Protein AF-A0AAD6Q2B2-F1 (afdb_monomer)

Foldseek 3Di:
DDDDPPPPPFPKDKDKDWDWDWAFDPDPLRFTQTWTWIWIFIATPVRDGPDIDIDIPDDPVVRVVSVVDGPDDPPDD

Nearest PDB structures (foldseek):
  2n8x-assembly1_A  TM=4.067E-01  e=6.823E-01  Pseudomo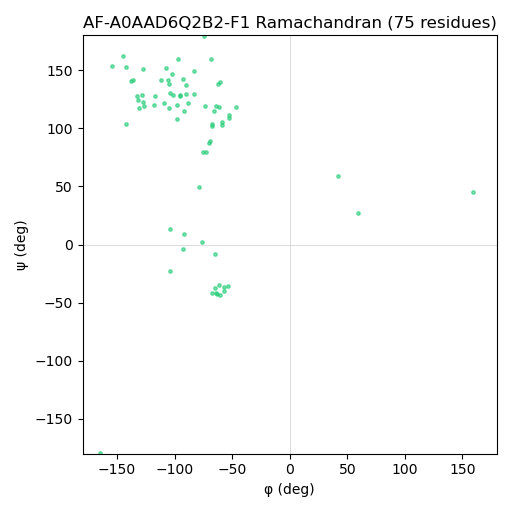nas aeruginosa PAO1
  6rw9-assembly1_A  TM=5.942E-01  e=5.826E+00  Morganella morganii subsp. morganii
  8et2-assembly1_A  TM=5.027E-01  e=3.313E+00  Homo sapiens
  3nja-assembly1_B  TM=5.762E-01  e=5.826E+00  Chromobacterium violaceum ATCC 12472
  3icy-assembly2_B-3  TM=5.044E-01  e=5.507E+00  Chlorobaculum tepidum

Secondary structure (DSSP, 8-state):
------------EEEEEEEEEEEE-SSTT--EEEEEEEEEEEE-TTS-EEEEEEEESS-HHHHHHHHHS--PPPS--

Solvent-accessible surface area (backbone atoms only — not comparable to full-atom values): 4844 Å² total; per-residue (Å²): 135,86,82,80,78,74,75,79,79,71,59,68,45,78,47,80,47,74,52,73,49,74,49,71,46,98,50,99,57,40,13,53,43,76,49,45,35,36,37,43,34,34,21,43,84,83,72,43,79,77,43,82,46,80,47,61,79,59,55,72,66,56,56,53,48,32,66,76,36,62,54,68,79,73,92,81,127

Radius of gyration: 21.27 Å; Cα contacts (8 Å, |Δi|>4): 118; chains: 1; bounding box: 30×26×76 Å

Mean predicted aligned error: 10.26 Å

Sequence (77 aa):
MPNNLQGVNSETYFVLARWKLRTYLKFPWRPLISIDGSTVYELDNKLKIVRHAESWNVSALEAIGQIFTPSFDRPGE

Structure (mmCIF, N/CA/C/O backbone):
data_AF-A0AAD6Q2B2-F1
#
_entry.id   AF-A0AAD6Q2B2-F1
#
loop_
_atom_site.group_PDB
_atom_site.id
_atom_site.type_symbol
_atom_site.label_atom_id
_atom_site.label_alt_id
_atom_site.label_comp_id
_atom_site.label_asym_id
_atom_site.label_entity_id
_atom_site.label_seq_id
_atom_site.pdbx_PDB_ins_code
_atom_site.Cartn_x
_atom_site.Cartn_y
_atom_site.Cartn_z
_atom_site.occupancy
_atom_site.B_iso_or_equiv
_atom_site.auth_seq_id
_atom_site.auth_comp_id
_atom_site.auth_asym_id
_atom_site.auth_atom_id
_atom_site.pdbx_PDB_model_num
ATOM 1 N N . MET A 1 1 ? -12.985 9.812 50.945 1.00 41.31 1 MET A N 1
ATOM 2 C CA . MET A 1 1 ? -13.728 9.569 49.692 1.00 41.31 1 MET A CA 1
ATOM 3 C C . MET A 1 1 ? -12.710 9.256 48.605 1.00 41.31 1 MET A C 1
ATOM 5 O O . MET A 1 1 ? -11.965 10.167 48.265 1.00 41.31 1 MET A O 1
ATOM 9 N N . PRO A 1 2 ? -12.556 8.010 48.128 1.00 40.91 2 PRO A N 1
ATOM 10 C CA . PRO A 1 2 ? -11.667 7.749 47.004 1.00 40.91 2 PRO A CA 1
ATOM 11 C C . PRO A 1 2 ? -12.398 8.047 45.686 1.00 40.91 2 PRO A C 1
ATOM 13 O O . PRO A 1 2 ? -13.529 7.611 45.475 1.00 40.91 2 PRO A O 1
ATOM 16 N N . ASN A 1 3 ? -11.754 8.830 44.822 1.00 44.41 3 ASN A N 1
ATOM 17 C CA . ASN A 1 3 ? -12.250 9.188 43.497 1.00 44.41 3 ASN A CA 1
ATOM 18 C C . ASN A 1 3 ? -12.130 7.980 42.558 1.00 44.41 3 ASN A C 1
ATOM 20 O O . ASN A 1 3 ? -11.029 7.494 42.306 1.00 44.41 3 ASN A O 1
ATOM 24 N N . ASN A 1 4 ? -13.263 7.516 42.030 1.00 43.91 4 ASN A N 1
ATOM 25 C CA . ASN A 1 4 ? -13.311 6.529 40.956 1.00 43.91 4 ASN A CA 1
ATOM 26 C C . ASN A 1 4 ? -12.764 7.156 39.665 1.00 43.91 4 ASN A C 1
ATOM 28 O O . ASN A 1 4 ? -13.473 7.894 38.981 1.00 43.91 4 ASN A O 1
ATOM 32 N N . LEU A 1 5 ? -11.518 6.838 39.314 1.00 50.91 5 LEU A N 1
ATOM 33 C CA . LEU A 1 5 ? -11.042 6.945 37.938 1.00 50.91 5 LEU A CA 1
ATOM 34 C C . LEU A 1 5 ? -11.744 5.838 37.149 1.00 50.91 5 LEU A C 1
ATOM 36 O O . LEU A 1 5 ? -11.258 4.712 37.068 1.00 50.91 5 LEU A O 1
ATOM 40 N N . GLN A 1 6 ? -12.935 6.143 36.632 1.00 41.53 6 GLN A N 1
ATOM 41 C CA . GLN A 1 6 ? -13.564 5.310 35.617 1.00 41.53 6 GLN A CA 1
ATOM 42 C C . GLN A 1 6 ? -12.592 5.260 34.441 1.00 41.53 6 GLN A C 1
ATOM 44 O O . GLN A 1 6 ? -12.406 6.253 33.737 1.00 41.53 6 GLN A O 1
ATOM 49 N N . GLY A 1 7 ? -11.915 4.121 34.288 1.00 46.72 7 GLY A N 1
ATOM 50 C CA . GLY A 1 7 ? -11.161 3.817 33.087 1.00 46.72 7 GLY A CA 1
ATOM 51 C C . GLY A 1 7 ? -12.108 3.993 31.912 1.00 46.72 7 GLY A C 1
ATOM 52 O O . GLY A 1 7 ? -13.097 3.271 31.801 1.00 46.72 7 GLY A O 1
ATOM 53 N N . VAL A 1 8 ? -11.849 5.015 31.098 1.00 51.03 8 VAL A N 1
ATOM 54 C CA . VAL A 1 8 ? -12.563 5.249 29.850 1.00 51.03 8 VAL A CA 1
ATOM 55 C C . VAL A 1 8 ? -12.354 3.996 29.011 1.00 51.03 8 VAL A C 1
ATOM 57 O O . VAL A 1 8 ? -11.273 3.768 28.470 1.00 51.03 8 VAL A O 1
ATOM 60 N N . ASN A 1 9 ? -13.377 3.150 28.960 1.00 57.47 9 ASN A N 1
ATOM 61 C CA . ASN A 1 9 ? -13.432 2.029 28.044 1.00 57.47 9 ASN A CA 1
ATOM 62 C C . ASN A 1 9 ? -13.694 2.618 26.654 1.00 57.47 9 ASN A C 1
ATOM 64 O O . ASN A 1 9 ? -14.836 2.728 26.209 1.00 57.47 9 ASN A O 1
ATOM 68 N N . SER A 1 10 ? -12.638 3.134 26.022 1.00 63.00 10 SER A N 1
ATOM 69 C CA . SER A 1 10 ? -12.672 3.542 24.624 1.00 63.00 10 SER A CA 1
ATOM 70 C C . SER A 1 10 ? -12.779 2.270 23.798 1.00 63.00 10 SER A C 1
ATOM 72 O O . SER A 1 10 ? -11.757 1.682 23.440 1.00 63.00 10 SER A O 1
ATOM 74 N N . GLU A 1 11 ? -14.004 1.816 23.530 1.00 73.56 11 GLU A N 1
ATOM 75 C CA . GLU A 1 11 ? -14.230 0.756 22.553 1.00 73.56 11 GLU A CA 1
ATOM 76 C C . GLU A 1 11 ? -13.541 1.163 21.247 1.00 73.56 11 GLU A C 1
ATOM 78 O O . GLU A 1 11 ? -13.921 2.136 20.595 1.00 73.56 11 GLU A O 1
ATOM 83 N N . THR A 1 12 ? -12.449 0.467 20.937 1.00 79.38 12 THR A N 1
ATOM 84 C CA . THR A 1 12 ? -11.659 0.677 19.728 1.00 79.38 12 THR A CA 1
ATOM 85 C C . THR A 1 12 ? -11.987 -0.473 18.801 1.00 79.38 12 THR A C 1
ATOM 87 O O . THR A 1 12 ? -11.757 -1.636 19.142 1.00 79.38 12 THR A O 1
ATOM 90 N N . TYR A 1 13 ? -12.557 -0.161 17.643 1.00 92.19 13 TYR A N 1
ATOM 91 C CA . TYR A 1 13 ? -12.918 -1.174 16.658 1.00 92.19 13 TYR A CA 1
ATOM 92 C C . TYR A 1 13 ? -11.776 -1.351 15.663 1.00 92.19 13 TYR A C 1
ATOM 94 O O . TYR A 1 13 ? -11.145 -0.380 15.253 1.00 92.19 13 TYR A O 1
ATOM 102 N N . PHE A 1 14 ? -11.531 -2.588 15.239 1.00 94.19 14 PHE A N 1
ATOM 103 C CA . PHE A 1 14 ? -10.495 -2.905 14.261 1.00 94.19 14 PHE A CA 1
ATOM 104 C C . PHE A 1 14 ? -11.128 -3.490 13.004 1.00 94.19 14 PHE A C 1
ATOM 106 O O . PHE A 1 14 ? -11.883 -4.460 13.077 1.00 94.19 14 PHE A O 1
ATOM 113 N N . VAL A 1 15 ? -10.789 -2.929 11.845 1.00 95.50 15 VAL A N 1
ATOM 114 C CA . VAL A 1 15 ? -11.193 -3.458 10.538 1.00 95.50 15 VAL A CA 1
ATOM 115 C C . VAL A 1 15 ? -9.946 -3.842 9.757 1.00 95.50 15 VAL A C 1
ATOM 117 O O . VAL A 1 15 ? -9.102 -2.998 9.466 1.00 95.50 15 VAL A O 1
ATOM 120 N N . LEU A 1 16 ? -9.846 -5.122 9.394 1.00 96.38 16 LEU A N 1
ATOM 121 C CA . LEU A 1 16 ? -8.822 -5.626 8.484 1.00 96.38 16 LEU A CA 1
ATOM 122 C C . LEU A 1 16 ? -9.406 -5.731 7.074 1.00 96.38 16 LEU A C 1
ATOM 124 O O . LEU A 1 16 ? -10.194 -6.632 6.785 1.00 96.38 16 LEU A O 1
ATOM 128 N N . ALA A 1 17 ? -8.978 -4.843 6.185 1.00 96.00 17 ALA A N 1
ATOM 129 C CA . ALA A 1 17 ? -9.291 -4.917 4.766 1.00 96.00 17 ALA A CA 1
ATOM 130 C C . ALA A 1 17 ? -8.151 -5.620 4.023 1.00 96.00 17 ALA A C 1
ATOM 132 O O . ALA A 1 17 ? -6.995 -5.240 4.168 1.00 96.00 17 ALA A O 1
ATOM 133 N N . ARG A 1 18 ? -8.460 -6.634 3.210 1.00 95.19 18 ARG A N 1
ATOM 134 C CA . ARG A 1 18 ? -7.503 -7.245 2.271 1.00 95.19 18 ARG A CA 1
ATOM 135 C C . ARG A 1 18 ? -7.835 -6.786 0.861 1.00 95.19 18 ARG A C 1
ATOM 137 O O . ARG A 1 18 ? -9.010 -6.741 0.503 1.00 95.19 18 ARG A O 1
ATOM 144 N N . TRP A 1 19 ? -6.823 -6.463 0.068 1.00 95.06 19 TRP A N 1
ATOM 145 C CA . TRP A 1 19 ? -7.012 -5.870 -1.252 1.00 95.06 19 TRP A CA 1
ATOM 146 C C . TRP A 1 19 ? -5.957 -6.339 -2.255 1.00 95.06 19 TRP A C 1
ATOM 148 O O . TRP A 1 19 ? -4.904 -6.864 -1.889 1.00 95.06 19 TRP A O 1
ATOM 158 N N . LYS A 1 20 ? -6.274 -6.146 -3.538 1.00 93.69 20 LYS A N 1
ATOM 159 C CA . LYS A 1 20 ? -5.384 -6.371 -4.679 1.00 93.69 20 LYS A CA 1
ATOM 160 C C . LYS A 1 20 ? -5.455 -5.165 -5.607 1.00 93.69 20 LYS A C 1
ATOM 162 O O . LYS A 1 20 ? -6.549 -4.765 -6.001 1.00 93.69 20 LYS A O 1
ATOM 167 N N . LEU A 1 21 ? -4.311 -4.590 -5.951 1.00 91.94 21 LEU A N 1
ATOM 168 C CA . LEU A 1 21 ? -4.179 -3.488 -6.896 1.00 91.94 21 LEU A CA 1
ATOM 169 C C . LEU A 1 21 ? -3.531 -4.012 -8.172 1.00 91.94 21 LEU A C 1
ATOM 171 O O . LEU A 1 21 ? -2.399 -4.487 -8.141 1.00 91.94 21 LEU A O 1
ATOM 175 N N . ARG A 1 22 ? -4.226 -3.860 -9.301 1.00 92.31 22 ARG A N 1
ATOM 176 C CA . ARG A 1 22 ? -3.663 -4.097 -10.630 1.00 92.31 22 ARG A CA 1
ATOM 177 C C . ARG A 1 22 ? -3.975 -2.915 -11.534 1.00 92.31 22 ARG A C 1
ATOM 179 O O . ARG A 1 22 ? -5.144 -2.620 -11.766 1.00 92.31 22 ARG A O 1
ATOM 186 N N . THR A 1 23 ? -2.952 -2.219 -12.020 1.00 91.94 23 THR A N 1
ATOM 187 C CA . THR A 1 23 ? -3.143 -1.023 -12.850 1.00 91.94 23 THR A CA 1
ATOM 188 C C . THR A 1 23 ? -1.964 -0.762 -13.779 1.00 91.94 23 THR A C 1
ATOM 190 O O . THR A 1 23 ? -0.830 -1.122 -13.473 1.00 91.94 23 THR A O 1
ATOM 193 N N . TYR A 1 24 ? -2.231 -0.097 -14.900 1.00 91.81 24 TYR A N 1
ATOM 194 C CA . TYR A 1 24 ? -1.201 0.432 -15.788 1.00 91.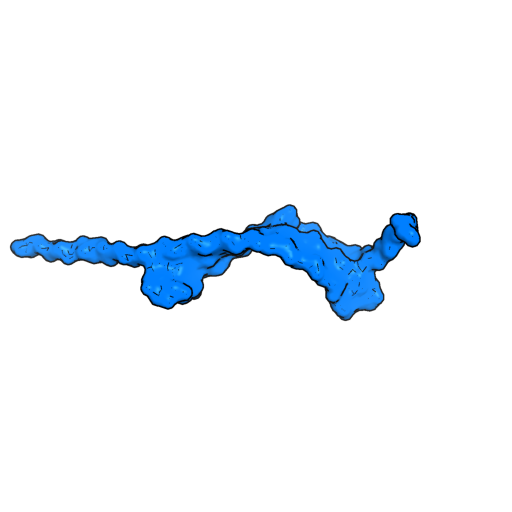81 24 TYR A CA 1
ATOM 195 C C . TYR A 1 24 ? -0.940 1.897 -15.451 1.00 91.81 24 TYR A C 1
ATOM 197 O O . TYR A 1 24 ? -1.869 2.710 -15.435 1.00 91.81 24 TYR A O 1
ATOM 205 N N . LEU A 1 25 ? 0.321 2.265 -15.226 1.00 90.00 25 LEU A N 1
ATOM 206 C CA . LEU A 1 25 ? 0.672 3.674 -15.043 1.00 90.00 25 LEU A CA 1
ATOM 207 C C . LEU A 1 25 ? 0.849 4.366 -16.395 1.00 90.00 25 LEU A C 1
ATOM 209 O O . LEU A 1 25 ? 1.291 3.771 -17.379 1.00 90.00 25 LEU A O 1
ATOM 213 N N . LYS A 1 26 ? 0.549 5.666 -16.431 1.00 89.19 26 LYS A N 1
ATOM 214 C CA . LYS A 1 26 ? 0.659 6.513 -17.628 1.00 89.19 26 LYS A CA 1
ATOM 215 C C . LYS A 1 26 ? 2.106 6.955 -17.912 1.00 89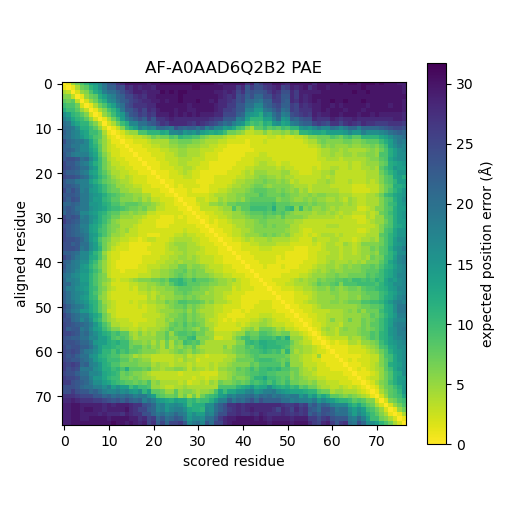.19 26 LYS A C 1
ATOM 217 O O . LYS A 1 26 ? 2.360 8.135 -18.121 1.00 89.19 26 LYS A O 1
ATOM 222 N N . PHE A 1 27 ? 3.048 6.016 -17.917 1.00 89.31 27 PHE A N 1
ATOM 223 C CA . PHE A 1 27 ? 4.413 6.234 -18.413 1.00 89.31 27 PHE A CA 1
ATOM 224 C C . PHE A 1 27 ? 4.551 5.732 -19.861 1.00 89.31 27 PHE A C 1
ATOM 226 O O . PHE A 1 27 ? 3.753 4.887 -20.278 1.00 89.31 27 PHE A O 1
ATOM 233 N N . PRO A 1 28 ? 5.555 6.199 -20.636 1.00 88.94 28 PRO A N 1
ATOM 234 C CA . PRO A 1 28 ? 5.739 5.788 -22.032 1.00 88.94 28 PRO A CA 1
ATOM 235 C C . PRO A 1 28 ? 5.810 4.267 -22.240 1.00 88.94 28 PRO A C 1
ATOM 237 O O . PRO A 1 28 ? 5.271 3.760 -23.218 1.00 88.94 28 PRO A O 1
ATOM 240 N N . TRP A 1 29 ? 6.407 3.535 -21.293 1.00 88.88 29 TRP A N 1
ATOM 241 C CA . TRP A 1 29 ? 6.536 2.068 -21.312 1.00 88.88 29 TRP A CA 1
ATOM 242 C C . TRP A 1 29 ? 5.391 1.321 -20.603 1.00 88.88 29 TRP A C 1
ATOM 244 O O . TRP A 1 29 ? 5.481 0.110 -20.405 1.00 88.88 29 TRP A O 1
ATOM 254 N N . ARG A 1 30 ? 4.323 2.040 -20.214 1.00 88.25 30 ARG A N 1
ATOM 255 C CA . ARG A 1 30 ? 3.076 1.516 -19.624 1.00 88.25 30 ARG A CA 1
ATOM 256 C C . ARG A 1 30 ? 3.313 0.410 -18.583 1.00 88.25 30 ARG A C 1
ATOM 258 O O . ARG A 1 30 ? 2.838 -0.708 -18.782 1.00 88.25 30 ARG A O 1
ATOM 265 N N . PRO A 1 31 ? 4.055 0.672 -17.496 1.00 89.50 31 PRO A N 1
ATOM 266 C CA . PRO A 1 31 ? 4.373 -0.353 -16.509 1.00 89.50 31 PRO A CA 1
ATOM 267 C C . PRO A 1 31 ? 3.094 -0.875 -15.844 1.00 89.50 31 PRO A C 1
ATOM 269 O O . PRO A 1 31 ? 2.186 -0.098 -15.521 1.00 89.50 31 PRO A O 1
ATOM 272 N N . LEU A 1 32 ? 3.032 -2.191 -15.654 1.00 89.88 32 LEU A N 1
ATOM 273 C CA . LEU A 1 32 ? 1.958 -2.884 -14.957 1.00 89.88 32 LEU A CA 1
ATOM 274 C C . LEU A 1 32 ? 2.339 -3.018 -13.486 1.00 89.88 32 LEU A C 1
ATOM 276 O O . LEU A 1 32 ? 3.267 -3.744 -13.136 1.00 89.88 32 LEU A O 1
ATOM 280 N N . ILE A 1 33 ? 1.572 -2.360 -12.627 1.00 90.06 33 ILE A N 1
ATOM 281 C CA . ILE A 1 33 ? 1.640 -2.556 -11.184 1.00 90.06 33 ILE A CA 1
ATOM 282 C C . ILE A 1 33 ? 0.661 -3.661 -10.822 1.00 90.06 33 ILE A C 1
ATOM 284 O O . ILE A 1 33 ? -0.504 -3.612 -11.222 1.00 90.06 33 ILE A O 1
ATOM 288 N N . SER A 1 34 ? 1.131 -4.654 -10.075 1.00 90.69 34 SER A N 1
ATOM 289 C CA . SER A 1 34 ? 0.304 -5.735 -9.542 1.00 90.69 34 SER A CA 1
ATOM 290 C C . SER A 1 34 ? 0.797 -6.074 -8.144 1.00 90.69 34 SER A C 1
ATOM 292 O O . SER A 1 34 ? 1.838 -6.715 -7.992 1.00 90.69 34 SER A O 1
ATOM 294 N N . ILE A 1 35 ? 0.063 -5.618 -7.133 1.00 91.25 35 ILE A N 1
ATOM 295 C CA . ILE A 1 35 ? 0.422 -5.776 -5.724 1.00 91.25 35 ILE A CA 1
ATOM 296 C C . ILE A 1 35 ? -0.802 -6.190 -4.907 1.00 91.25 35 ILE A C 1
ATOM 298 O O . ILE A 1 35 ? -1.907 -5.694 -5.114 1.00 91.25 35 ILE A O 1
ATOM 302 N N . ASP A 1 36 ? -0.581 -7.079 -3.950 1.00 93.56 36 ASP A N 1
ATOM 303 C CA . ASP A 1 36 ? -1.582 -7.490 -2.972 1.00 93.56 36 ASP A CA 1
ATOM 304 C C . ASP A 1 36 ? -1.216 -6.878 -1.616 1.00 93.56 36 ASP A C 1
ATOM 306 O O . ASP A 1 36 ? -0.039 -6.631 -1.329 1.00 93.56 36 ASP A O 1
ATOM 310 N N . GLY A 1 37 ? -2.208 -6.634 -0.766 1.00 94.06 37 GLY A N 1
ATOM 311 C CA . GLY A 1 37 ? -1.963 -6.006 0.522 1.00 94.06 37 GLY A CA 1
ATOM 312 C C . GLY A 1 37 ? -3.117 -6.123 1.500 1.00 94.06 37 GLY A C 1
ATOM 313 O O . GLY A 1 37 ? -4.166 -6.723 1.239 1.00 94.06 37 GLY A O 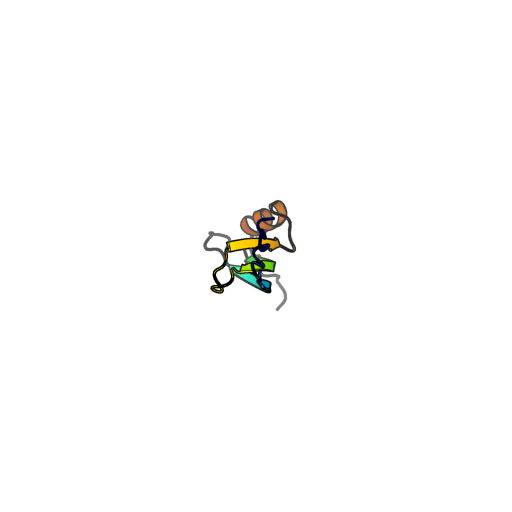1
ATOM 314 N N . SER A 1 38 ? -2.897 -5.545 2.670 1.00 95.62 38 SER A N 1
ATOM 315 C CA . SER A 1 38 ? -3.927 -5.372 3.676 1.00 95.62 38 SER A CA 1
ATOM 316 C C . SER A 1 38 ? -3.777 -4.041 4.390 1.00 95.62 38 SER A C 1
ATOM 318 O O . SER A 1 38 ? -2.681 -3.493 4.497 1.00 95.62 38 SER A O 1
ATOM 320 N N . THR A 1 39 ? -4.894 -3.531 4.883 1.00 95.88 39 THR A N 1
ATOM 321 C CA . THR A 1 39 ? -4.956 -2.292 5.642 1.00 95.88 39 THR A CA 1
ATOM 322 C C . THR A 1 39 ? -5.703 -2.559 6.935 1.00 95.88 39 THR A C 1
ATOM 324 O O . THR A 1 39 ? -6.800 -3.123 6.924 1.00 95.88 39 THR A O 1
ATOM 327 N N . VAL A 1 40 ? -5.092 -2.171 8.049 1.00 96.69 40 VAL A N 1
ATOM 328 C CA . VAL A 1 40 ? -5.719 -2.173 9.368 1.00 96.69 40 VAL A CA 1
ATOM 329 C C . VAL A 1 40 ? -6.207 -0.762 9.653 1.00 96.69 40 VAL A C 1
ATOM 331 O O . VAL A 1 40 ? -5.413 0.182 9.692 1.00 96.69 40 VAL A O 1
ATOM 334 N N . TYR A 1 41 ? -7.512 -0.643 9.865 1.00 96.06 41 TYR A N 1
ATOM 335 C CA . TYR A 1 41 ? -8.156 0.569 10.344 1.00 96.06 41 TYR A CA 1
ATOM 336 C C . TYR A 1 41 ? -8.508 0.408 11.814 1.00 96.06 41 TYR A C 1
ATOM 338 O O . TYR A 1 41 ? -9.139 -0.578 12.196 1.00 96.06 41 TYR A O 1
ATOM 346 N N . GLU A 1 42 ? -8.140 1.396 12.616 1.00 94.81 42 GLU A N 1
ATOM 347 C CA . GLU A 1 42 ? -8.642 1.539 13.981 1.00 94.81 42 GLU A CA 1
ATOM 348 C C . GLU A 1 42 ? -9.714 2.611 13.973 1.00 94.81 42 GLU A C 1
ATOM 350 O O . GLU A 1 42 ? -9.483 3.703 13.443 1.00 94.81 42 GLU A O 1
ATOM 355 N N . LEU A 1 43 ? -10.879 2.293 14.528 1.00 94.25 43 LEU A N 1
ATOM 356 C CA . LEU A 1 43 ? -12.007 3.204 14.616 1.00 94.25 43 LEU A CA 1
ATOM 357 C C . LEU A 1 43 ? -12.263 3.605 16.066 1.00 94.25 43 LEU A C 1
ATOM 359 O O . LEU A 1 43 ? -12.187 2.769 16.970 1.00 94.25 43 LEU A O 1
ATOM 363 N N . ASP A 1 44 ? -12.619 4.871 16.265 1.00 91.50 44 ASP A N 1
ATOM 364 C CA . ASP A 1 44 ? -13.143 5.350 17.541 1.00 91.50 44 ASP A CA 1
ATOM 365 C C . ASP A 1 44 ? -14.594 4.891 17.781 1.00 91.50 44 ASP A C 1
ATOM 367 O O . ASP A 1 44 ? -15.243 4.259 16.941 1.00 91.50 44 ASP A O 1
ATOM 371 N N . ASN A 1 45 ? -15.141 5.275 18.932 1.00 90.69 45 ASN A N 1
ATOM 372 C CA . ASN A 1 45 ? -16.529 5.010 19.311 1.00 90.69 45 ASN A CA 1
ATOM 373 C C . ASN A 1 45 ? -17.584 5.710 18.428 1.00 90.69 45 ASN A C 1
ATOM 375 O O . ASN A 1 45 ? -18.776 5.444 18.570 1.00 90.69 45 ASN A O 1
ATOM 379 N N . LYS A 1 46 ? -17.173 6.605 17.523 1.00 93.19 46 LYS A N 1
ATOM 380 C CA . LYS A 1 46 ? -18.018 7.247 16.505 1.00 93.19 46 LYS A CA 1
ATOM 381 C C . LYS A 1 46 ? -17.788 6.638 15.118 1.00 93.19 46 LYS A C 1
ATOM 383 O O . LYS A 1 46 ? -18.224 7.226 14.128 1.00 93.19 46 LYS A O 1
ATOM 388 N N . LEU A 1 47 ? -17.118 5.483 15.049 1.00 89.44 47 LEU A N 1
ATOM 389 C CA . LEU A 1 47 ? -16.752 4.765 13.828 1.00 89.44 47 LEU A CA 1
ATOM 390 C C . LEU A 1 47 ? -15.875 5.588 12.870 1.00 89.44 47 LEU A C 1
ATOM 392 O O . LEU A 1 47 ? -15.885 5.365 11.658 1.00 89.44 47 LEU A O 1
ATOM 396 N N . LYS A 1 48 ? -15.103 6.546 13.391 1.00 92.94 48 LYS A N 1
ATOM 397 C CA . LYS A 1 48 ? -14.138 7.316 12.601 1.00 92.94 48 LYS A CA 1
ATOM 398 C C . LYS A 1 48 ? -12.786 6.631 12.613 1.00 92.94 48 LYS A C 1
ATOM 400 O O . LYS A 1 48 ? -12.319 6.225 13.669 1.00 92.94 48 LYS A O 1
ATOM 405 N N . ILE A 1 49 ? -12.130 6.581 11.456 1.00 94.69 49 ILE A N 1
ATOM 406 C CA . ILE A 1 49 ? -10.765 6.064 11.338 1.00 94.69 49 ILE A CA 1
ATOM 407 C C . ILE A 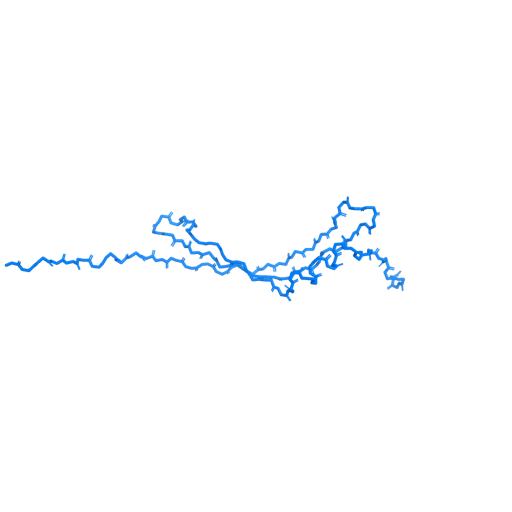1 49 ? -9.813 6.995 12.095 1.00 94.69 49 ILE A C 1
ATOM 409 O O . ILE A 1 49 ? -9.632 8.149 11.709 1.00 94.69 49 ILE A 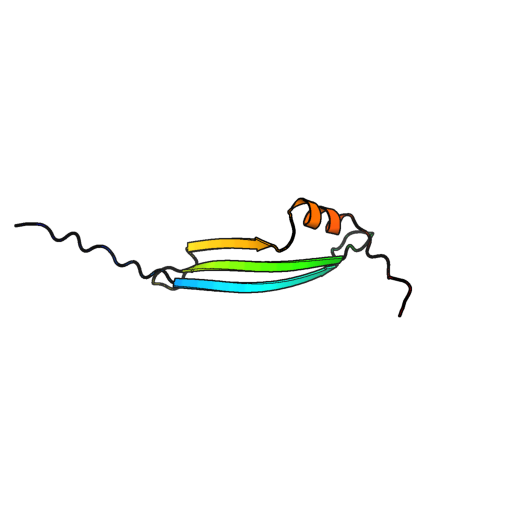O 1
ATOM 413 N N . VAL A 1 50 ? -9.199 6.479 13.156 1.00 94.81 50 VAL A N 1
ATOM 414 C CA . VAL A 1 50 ? -8.184 7.174 13.962 1.00 94.81 50 VAL A CA 1
ATOM 415 C C . VAL A 1 50 ? -6.771 6.676 13.678 1.00 94.81 50 VAL A C 1
ATOM 417 O O . VAL A 1 50 ? -5.814 7.424 13.871 1.00 94.81 50 VAL A O 1
ATOM 420 N N . ARG A 1 51 ? -6.625 5.451 13.156 1.00 94.00 51 ARG A N 1
ATOM 421 C CA . ARG A 1 51 ? -5.349 4.932 12.649 1.00 94.00 51 ARG A CA 1
ATOM 422 C C . ARG A 1 51 ? -5.544 4.182 11.341 1.00 94.00 51 ARG A C 1
ATOM 424 O O . ARG A 1 51 ? -6.498 3.424 11.183 1.00 94.00 51 ARG A O 1
ATOM 431 N N . HIS A 1 52 ? -4.595 4.384 10.433 1.00 95.56 52 HIS A N 1
ATOM 432 C CA . HIS A 1 52 ? -4.483 3.710 9.145 1.00 95.56 52 HIS A CA 1
ATOM 433 C C . HIS A 1 52 ? -3.080 3.117 9.041 1.00 95.56 52 HIS A C 1
ATOM 435 O O . HIS A 1 52 ? -2.093 3.849 9.130 1.00 95.56 52 HIS A O 1
ATOM 441 N N . ALA A 1 53 ? -2.989 1.798 8.899 1.00 93.81 53 ALA A N 1
ATOM 442 C CA . ALA A 1 53 ? -1.721 1.101 8.729 1.00 93.81 53 ALA A CA 1
ATOM 443 C C . ALA A 1 53 ? -1.810 0.117 7.567 1.00 93.81 53 ALA A C 1
ATOM 445 O O . ALA A 1 53 ? -2.673 -0.760 7.550 1.00 93.81 53 ALA A O 1
ATOM 446 N N . GLU A 1 54 ? -0.899 0.257 6.611 1.00 92.94 54 GLU A N 1
ATOM 447 C CA . GLU A 1 54 ? -0.855 -0.569 5.409 1.00 92.94 54 GLU A CA 1
ATOM 448 C C . GLU A 1 54 ? 0.289 -1.573 5.474 1.00 92.94 54 GLU A C 1
ATOM 450 O O . GLU A 1 54 ? 1.387 -1.274 5.942 1.00 92.94 54 GLU A O 1
ATOM 455 N N . SER A 1 55 ? 0.015 -2.769 4.967 1.00 91.06 55 SER A N 1
ATOM 456 C CA . SER A 1 55 ? 0.991 -3.819 4.731 1.00 91.06 55 SER A CA 1
ATOM 457 C C . SER A 1 55 ? 0.864 -4.278 3.286 1.00 91.06 55 SER A C 1
ATOM 459 O O . SER A 1 55 ? -0.211 -4.686 2.840 1.00 91.06 55 SER A O 1
ATOM 461 N N . TRP A 1 56 ? 1.962 -4.190 2.546 1.00 89.94 56 TRP A N 1
ATOM 462 C CA . TRP A 1 56 ? 2.048 -4.653 1.167 1.00 89.94 56 TRP A CA 1
ATOM 463 C C . TRP A 1 56 ? 2.772 -5.993 1.126 1.00 89.94 56 TRP A C 1
ATOM 465 O O . TRP A 1 56 ? 3.696 -6.231 1.901 1.00 89.94 56 TRP A O 1
ATOM 475 N N . ASN A 1 57 ? 2.378 -6.858 0.193 1.00 88.06 57 ASN A N 1
ATOM 476 C CA . ASN A 1 57 ? 3.045 -8.142 -0.028 1.00 88.06 57 ASN A CA 1
ATOM 477 C C . ASN A 1 57 ? 4.381 -8.006 -0.790 1.00 88.06 57 ASN A C 1
ATOM 479 O O . ASN A 1 57 ? 5.010 -9.003 -1.124 1.00 88.06 57 ASN A O 1
ATOM 483 N N . VAL A 1 58 ? 4.792 -6.777 -1.107 1.00 85.00 58 VAL A N 1
ATOM 484 C CA . VAL A 1 58 ? 6.052 -6.461 -1.784 1.00 85.00 58 VAL A CA 1
ATOM 485 C C . VAL A 1 58 ? 6.809 -5.409 -0.985 1.00 85.00 58 VAL A C 1
ATOM 487 O O . VAL A 1 58 ? 6.210 -4.567 -0.310 1.00 85.00 58 VAL A O 1
ATOM 490 N N . SER A 1 59 ? 8.132 -5.427 -1.082 1.00 84.69 59 SER A N 1
ATOM 491 C CA . SER A 1 59 ? 8.969 -4.356 -0.552 1.00 84.69 59 SER A CA 1
ATOM 492 C C . SER A 1 59 ? 8.783 -3.056 -1.342 1.00 84.69 59 SER A C 1
ATOM 494 O O . SER A 1 59 ? 8.376 -3.050 -2.507 1.00 84.69 59 SER A O 1
ATOM 496 N N . ALA A 1 60 ? 9.149 -1.928 -0.726 1.00 81.31 60 ALA A N 1
ATOM 497 C CA . ALA A 1 60 ? 9.152 -0.634 -1.408 1.00 81.31 60 ALA A CA 1
ATOM 498 C C . ALA A 1 60 ? 10.042 -0.649 -2.666 1.00 81.31 60 ALA A C 1
ATOM 500 O O . ALA A 1 60 ? 9.682 -0.058 -3.680 1.00 81.31 60 ALA A O 1
ATOM 501 N N . LEU A 1 61 ? 11.176 -1.360 -2.625 1.00 82.38 61 LEU A N 1
ATOM 502 C CA . LEU A 1 61 ? 12.082 -1.470 -3.766 1.00 82.38 61 LEU A CA 1
ATOM 503 C C . LEU A 1 61 ? 11.461 -2.268 -4.918 1.00 82.38 61 LEU A C 1
ATOM 505 O O . LEU A 1 61 ? 11.574 -1.853 -6.067 1.00 82.38 61 LEU A O 1
ATOM 509 N N . GLU A 1 62 ? 10.775 -3.374 -4.629 1.00 85.75 62 GLU A N 1
ATOM 510 C CA . GLU A 1 62 ? 10.062 -4.154 -5.648 1.00 85.75 62 GLU A CA 1
ATOM 511 C C . GLU A 1 62 ? 8.919 -3.350 -6.276 1.00 85.75 62 GLU A C 1
ATOM 513 O O . GLU A 1 62 ? 8.770 -3.353 -7.497 1.00 85.75 62 GLU A O 1
ATOM 518 N N . ALA A 1 63 ? 8.160 -2.601 -5.468 1.00 86.31 63 ALA A N 1
ATOM 519 C CA . ALA A 1 63 ? 7.115 -1.707 -5.965 1.00 86.31 63 ALA A CA 1
ATOM 520 C C . ALA A 1 63 ? 7.687 -0.624 -6.897 1.00 86.31 63 ALA A C 1
ATOM 522 O O . ALA A 1 63 ? 7.145 -0.381 -7.974 1.00 86.31 63 ALA A O 1
ATOM 523 N N . ILE A 1 64 ? 8.820 -0.017 -6.525 1.00 86.56 64 ILE A N 1
ATOM 524 C CA . ILE A 1 64 ? 9.536 0.940 -7.380 1.00 86.56 64 ILE A CA 1
ATOM 525 C C . ILE A 1 64 ? 10.036 0.251 -8.657 1.00 86.56 64 ILE A C 1
ATOM 527 O O . ILE A 1 64 ? 9.884 0.797 -9.748 1.00 86.56 64 ILE A O 1
ATOM 531 N N . GLY A 1 65 ? 10.571 -0.966 -8.553 1.00 85.56 65 GLY A N 1
ATOM 532 C CA . GLY A 1 65 ? 11.009 -1.763 -9.698 1.00 85.56 65 GLY A CA 1
ATOM 533 C C . GLY A 1 65 ? 9.891 -2.009 -10.714 1.00 85.56 65 GLY A C 1
ATOM 534 O O . GLY A 1 65 ? 10.123 -1.874 -11.917 1.00 85.56 65 GLY A O 1
ATOM 535 N N . GLN A 1 66 ? 8.661 -2.278 -10.256 1.00 84.69 66 GLN A N 1
ATOM 536 C CA . GLN A 1 66 ? 7.502 -2.429 -11.145 1.00 84.69 66 GLN A CA 1
ATOM 537 C C . GLN A 1 66 ? 7.212 -1.151 -11.949 1.00 84.69 66 GLN A C 1
ATOM 539 O O . GLN A 1 66 ? 6.852 -1.250 -13.117 1.00 84.69 66 GLN A O 1
ATOM 544 N N . ILE A 1 67 ? 7.430 0.044 -11.384 1.00 87.31 67 ILE A N 1
ATOM 545 C CA . ILE A 1 67 ? 7.232 1.325 -12.092 1.00 87.31 67 ILE A CA 1
ATOM 546 C C . ILE A 1 67 ? 8.211 1.471 -13.264 1.00 87.31 67 ILE A C 1
ATOM 548 O O . ILE A 1 67 ? 7.837 1.991 -14.313 1.00 87.31 67 ILE A O 1
ATOM 552 N N . PHE A 1 68 ? 9.453 1.009 -13.119 1.00 87.19 68 PHE A N 1
ATOM 553 C CA . PHE A 1 68 ? 10.488 1.136 -14.155 1.00 87.19 68 PHE A CA 1
ATOM 554 C C . PHE A 1 68 ? 10.577 -0.071 -15.098 1.00 87.19 68 PHE A C 1
ATOM 556 O O . PHE A 1 68 ? 11.331 -0.029 -16.068 1.00 87.19 68 PHE A O 1
ATOM 563 N N . THR A 1 69 ? 9.801 -1.128 -14.853 1.00 83.06 69 THR A N 1
ATOM 564 C CA . THR A 1 69 ? 9.772 -2.318 -15.710 1.00 83.06 69 THR A CA 1
ATOM 565 C C . THR A 1 69 ? 8.730 -2.140 -16.821 1.00 83.06 69 THR A C 1
ATOM 567 O O . THR A 1 69 ? 7.552 -1.932 -16.522 1.00 83.06 69 THR A O 1
ATOM 570 N N . PRO A 1 70 ? 9.109 -2.221 -18.109 1.00 78.06 70 PRO A N 1
ATOM 571 C CA . PRO A 1 70 ? 8.151 -2.203 -19.209 1.00 78.06 70 PRO A CA 1
ATOM 572 C C . PRO A 1 70 ? 7.180 -3.377 -19.119 1.00 78.06 70 PRO A C 1
ATOM 574 O O . PRO A 1 70 ? 7.589 -4.510 -18.856 1.00 78.06 70 PRO A O 1
ATOM 577 N N . SER A 1 71 ? 5.905 -3.128 -19.417 1.00 71.31 71 SER A N 1
ATOM 578 C CA . SER A 1 71 ? 4.966 -4.215 -19.695 1.00 71.31 71 SER A CA 1
ATOM 579 C C . SER A 1 71 ? 5.265 -4.751 -21.088 1.00 71.31 71 SER A C 1
ATOM 581 O O . SER A 1 71 ? 4.617 -4.364 -22.056 1.00 71.31 71 SER A O 1
ATOM 583 N N . PHE A 1 72 ? 6.295 -5.586 -21.224 1.00 65.00 72 PHE A N 1
ATOM 584 C CA . PHE A 1 72 ? 6.416 -6.39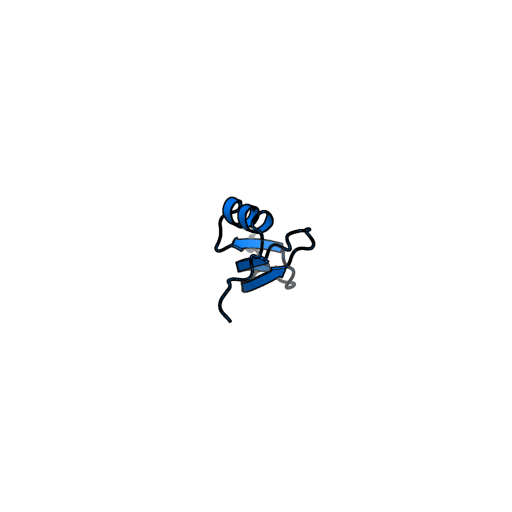9 -22.425 1.00 65.00 72 PHE A CA 1
ATOM 585 C C . PHE A 1 72 ? 5.219 -7.346 -22.431 1.00 65.00 72 PHE A C 1
ATOM 587 O O . PHE A 1 72 ? 5.054 -8.126 -21.488 1.00 65.00 72 PHE A O 1
ATOM 594 N N . ASP A 1 73 ? 4.375 -7.258 -23.463 1.00 56.22 73 ASP A N 1
ATOM 595 C CA . ASP A 1 73 ? 3.483 -8.361 -23.804 1.00 56.22 73 ASP A CA 1
ATOM 596 C C . ASP A 1 73 ? 4.340 -9.622 -23.792 1.00 56.22 73 ASP A C 1
ATOM 598 O O . ASP A 1 73 ? 5.340 -9.714 -24.509 1.00 56.22 73 ASP A O 1
ATOM 602 N N . ARG A 1 74 ? 4.014 -10.571 -22.912 1.00 53.38 74 ARG A N 1
ATOM 603 C CA . ARG A 1 74 ? 4.587 -11.906 -23.031 1.00 53.38 74 ARG A CA 1
ATOM 604 C C . ARG A 1 74 ? 4.116 -12.417 -24.396 1.00 53.38 74 ARG A C 1
ATOM 606 O O . ARG A 1 74 ? 2.906 -12.515 -24.574 1.00 53.38 74 ARG A O 1
ATOM 613 N N . PRO A 1 75 ? 5.006 -12.718 -25.357 1.00 45.06 75 PRO A N 1
ATOM 614 C CA . PRO A 1 75 ? 4.571 -13.334 -26.599 1.00 45.06 75 PRO A CA 1
ATOM 615 C C . PRO A 1 75 ? 4.092 -14.746 -26.246 1.00 45.06 75 PRO A C 1
ATOM 617 O O . PRO A 1 75 ? 4.906 -15.610 -25.917 1.00 45.06 75 PRO A O 1
ATOM 620 N N . GLY A 1 76 ? 2.774 -14.947 -26.209 1.00 52.94 76 GLY A N 1
ATOM 621 C CA . GLY A 1 76 ? 2.179 -16.214 -25.789 1.00 52.94 76 GLY A CA 1
ATOM 622 C C . GLY A 1 76 ? 0.719 -16.141 -25.338 1.00 52.94 76 GLY A C 1
ATOM 623 O O . GLY A 1 76 ? 0.399 -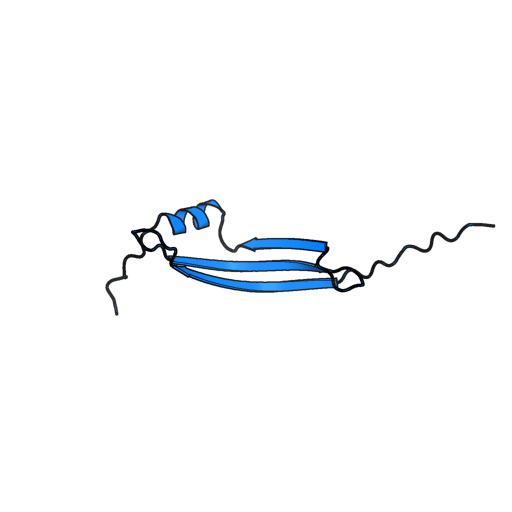16.741 -24.315 1.00 52.94 76 GLY A O 1
ATOM 624 N N . GLU A 1 77 ? -0.132 -15.435 -26.083 1.00 41.81 77 GLU A N 1
ATOM 625 C CA . GLU A 1 77 ? -1.548 -15.791 -26.291 1.00 41.81 77 GLU A CA 1
ATOM 626 C C . GLU A 1 77 ? -1.850 -15.694 -27.791 1.00 41.81 77 GLU A C 1
ATOM 628 O O . GLU A 1 77 ? -1.329 -14.745 -28.426 1.00 41.81 77 GLU A O 1
#

InterPro domains:
  IPR018790 Protein of unknown function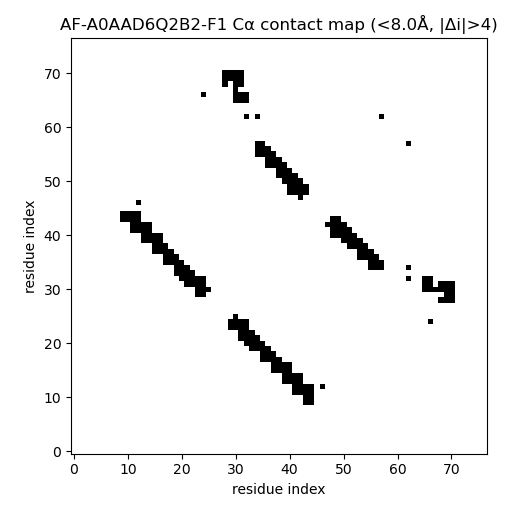 DUF2358 [PF10184] (12-52)

pLDDT: mean 81.6, std 17.37, range [40.91, 96.69]

Organism: NCBI:txid444605